Protein AF-A0AAV5T9Y4-F1 (afdb_monomer_lite)

InterPro domains:
  IPR001019 Guanine nucleotide binding protein, alpha subunit [PTHR10218] (22-73)
  IPR027417 P-loop containing nucleoside triphosphate hydrolase [G3DSA:3.40.50.300] (12-73)
  IPR027417 P-loop containing nucleoside triphosphate hydrolase [SSF52540] (22-67)

Foldseek 3Di:
DDDDDPPPVDDDPPPPPPPDPPPDVVVVVVVVVVVCCVDPVCVVPDDDDDPPPPVVCVVCCVVDPCCVPDPPD

Sequence (73 aa):
IKPVLHQDLFPPIAEAQKPAKMPNRLRDSAQLFGEMLRSKFLTSSAFILFLNKKDLFWKKLPTHALDRYIGGY

pLDDT: mean 82.11, std 17.57, range [47.53, 97.38]

Secondary structure (DSSP, 8-state):
-PPPPGGGSS--------------HHHHHHHHHHHHHT-TTSTT---------HHHHHHHTTTS-GGGTSTT-

Radius of gyration: 23.93 Å; chains: 1; bounding box: 42×62×48 Å

Organism: NCBI:txid358040

Structure (mmCIF, N/CA/C/O backbone):
data_AF-A0AAV5T9Y4-F1
#
_entry.id   AF-A0AAV5T9Y4-F1
#
loop_
_atom_site.group_PDB
_atom_site.id
_atom_site.type_symbol
_atom_site.label_atom_id
_atom_site.label_alt_id
_atom_site.label_comp_id
_atom_site.label_asym_id
_atom_site.label_entity_id
_atom_site.label_seq_id
_atom_site.pdbx_PDB_ins_code
_atom_site.Cartn_x
_atom_site.Cartn_y
_atom_site.Cartn_z
_atom_site.occupancy
_atom_site.B_iso_or_equiv
_atom_site.auth_seq_id
_atom_site.auth_comp_id
_atom_site.auth_asym_id
_atom_site.auth_atom_id
_atom_site.pdbx_PDB_model_num
ATOM 1 N N . ILE A 1 1 ? 24.332 49.455 -32.401 1.00 50.88 1 ILE A N 1
ATOM 2 C CA . ILE A 1 1 ? 23.443 49.000 -31.306 1.00 50.88 1 ILE A CA 1
ATOM 3 C C . ILE A 1 1 ? 23.537 47.477 -31.287 1.00 50.88 1 ILE A C 1
ATOM 5 O O . ILE A 1 1 ? 23.155 46.865 -32.275 1.00 50.88 1 ILE A O 1
ATOM 9 N N . LYS A 1 2 ? 24.190 46.875 -30.284 1.00 47.53 2 LYS A N 1
ATOM 10 C CA . LYS A 1 2 ? 24.338 45.408 -30.205 1.00 47.53 2 LYS A CA 1
ATOM 11 C C . LYS A 1 2 ? 23.014 44.809 -29.704 1.00 47.53 2 LYS A C 1
ATOM 13 O O . LYS A 1 2 ? 22.483 45.353 -28.737 1.00 47.53 2 LYS A O 1
ATOM 18 N N . PRO A 1 3 ? 22.464 43.757 -30.333 1.00 55.81 3 PRO A N 1
ATOM 19 C CA . PRO A 1 3 ? 21.218 43.159 -29.874 1.00 55.81 3 PRO A CA 1
ATOM 20 C C . PRO A 1 3 ? 21.475 42.385 -28.577 1.00 55.81 3 PRO A C 1
ATOM 22 O O . PRO A 1 3 ? 22.419 41.602 -28.488 1.00 55.81 3 PRO A O 1
ATOM 25 N N . VAL A 1 4 ? 20.654 42.643 -27.563 1.00 60.19 4 VAL A N 1
ATOM 26 C CA . VAL A 1 4 ? 20.691 41.927 -26.285 1.00 60.19 4 VAL A CA 1
ATOM 27 C C . VAL A 1 4 ? 20.069 40.551 -26.507 1.00 60.19 4 VAL A C 1
ATOM 29 O O . VAL A 1 4 ? 18.932 40.442 -26.967 1.00 60.19 4 VAL A O 1
ATOM 32 N N . LEU A 1 5 ? 20.837 39.496 -26.237 1.00 63.38 5 LEU A N 1
ATOM 33 C CA . LEU A 1 5 ? 20.372 38.118 -26.332 1.00 63.38 5 LEU A CA 1
ATOM 34 C C . LEU A 1 5 ? 19.412 37.851 -25.161 1.00 63.38 5 LEU A C 1
ATOM 36 O O . LEU A 1 5 ? 19.762 38.068 -24.007 1.00 63.38 5 LEU A O 1
ATOM 40 N N . HIS A 1 6 ? 18.206 37.366 -25.452 1.00 57.66 6 HIS A N 1
ATOM 41 C CA . HIS A 1 6 ? 17.110 37.115 -24.499 1.00 57.66 6 HIS A CA 1
ATOM 42 C C . HIS A 1 6 ? 17.380 35.990 -23.466 1.00 57.66 6 HIS A C 1
ATOM 44 O O . HIS A 1 6 ? 16.438 35.440 -22.897 1.00 57.66 6 HIS A O 1
ATOM 50 N N . GLN A 1 7 ? 18.639 35.603 -23.241 1.00 55.94 7 GLN A N 1
ATOM 51 C CA . GLN A 1 7 ? 19.010 34.479 -22.373 1.00 55.94 7 GLN A CA 1
ATOM 52 C C . GLN A 1 7 ? 19.079 34.839 -20.880 1.00 55.94 7 GLN A C 1
ATOM 54 O O . GLN A 1 7 ? 19.085 33.932 -20.057 1.00 55.94 7 GLN A O 1
ATOM 59 N N . ASP A 1 8 ? 19.029 36.127 -20.524 1.00 55.19 8 ASP A N 1
ATOM 60 C CA . ASP A 1 8 ? 19.187 36.584 -19.132 1.00 55.19 8 ASP A CA 1
ATOM 61 C C . ASP A 1 8 ? 17.855 36.869 -18.403 1.00 55.19 8 ASP A C 1
ATOM 63 O O . ASP A 1 8 ? 17.849 37.258 -17.237 1.00 55.19 8 ASP A O 1
ATOM 67 N N . LEU A 1 9 ? 16.707 36.703 -19.073 1.00 59.19 9 LEU A N 1
ATOM 68 C CA . LEU A 1 9 ? 15.382 37.044 -18.519 1.00 59.19 9 LEU A CA 1
ATOM 69 C C . LEU A 1 9 ? 14.720 35.917 -17.721 1.00 59.19 9 LEU A C 1
ATOM 71 O O . LEU A 1 9 ? 13.744 36.162 -17.013 1.00 59.19 9 LEU A O 1
ATOM 75 N N . PHE A 1 10 ? 15.246 34.699 -17.811 1.00 58.97 10 PHE A N 1
ATOM 76 C CA . PHE A 1 10 ? 14.743 33.559 -17.060 1.00 58.97 10 PHE A CA 1
ATOM 77 C C . PHE A 1 10 ? 15.917 32.921 -16.322 1.00 58.97 10 PHE A C 1
ATOM 79 O O . PHE A 1 10 ? 16.862 32.488 -16.984 1.00 58.97 10 PHE A O 1
ATOM 86 N N . PRO A 1 11 ? 15.898 32.851 -14.976 1.00 58.78 11 PRO A N 1
ATOM 87 C CA . PRO A 1 11 ? 16.881 32.049 -14.265 1.00 58.78 11 PRO A CA 1
ATOM 88 C C . PRO A 1 11 ? 16.857 30.625 -14.842 1.00 58.78 11 PRO A C 1
ATOM 90 O O . PRO A 1 11 ? 15.779 30.162 -15.242 1.00 58.78 11 PRO A O 1
ATOM 93 N N . PRO A 1 12 ? 18.010 29.930 -14.920 1.00 55.28 12 PRO A N 1
ATOM 94 C CA . PRO A 1 12 ? 18.033 28.544 -15.361 1.00 55.28 12 PRO A CA 1
ATOM 95 C C . PRO A 1 12 ? 16.995 27.811 -14.529 1.00 55.28 12 PRO A C 1
ATOM 97 O O . PRO A 1 12 ? 16.989 27.949 -13.306 1.00 55.28 12 PRO A O 1
ATOM 100 N N . ILE A 1 13 ? 16.068 27.136 -15.209 1.00 58.12 13 ILE A N 1
ATOM 101 C CA . ILE A 1 13 ? 14.995 26.362 -14.594 1.00 58.12 13 ILE A CA 1
ATOM 102 C C . ILE A 1 13 ? 15.704 25.421 -13.630 1.00 58.12 13 ILE A C 1
ATOM 104 O O . ILE A 1 13 ? 16.328 24.451 -14.064 1.00 58.12 13 ILE A O 1
ATOM 108 N N . ALA A 1 14 ? 15.716 25.802 -12.351 1.00 53.62 14 ALA A N 1
ATOM 109 C CA . ALA A 1 14 ? 16.397 25.073 -11.307 1.00 53.62 14 ALA A CA 1
ATOM 110 C C . ALA A 1 14 ? 15.899 23.641 -11.418 1.00 53.62 14 ALA A C 1
ATOM 112 O O . ALA A 1 14 ? 14.685 23.432 -11.453 1.00 53.62 14 ALA A O 1
ATOM 113 N N . GLU A 1 15 ? 16.857 22.732 -11.612 1.00 54.31 15 GLU A N 1
ATOM 114 C CA . GLU A 1 15 ? 16.731 21.281 -11.655 1.00 54.31 15 GLU A CA 1
ATOM 115 C C . GLU A 1 15 ? 15.295 20.825 -11.435 1.00 54.31 15 GLU A C 1
ATOM 117 O O . GLU A 1 15 ? 14.809 20.862 -10.305 1.00 54.31 15 GLU A O 1
ATOM 122 N N . ALA A 1 16 ? 14.607 20.441 -12.518 1.00 53.81 16 ALA A N 1
ATOM 123 C CA . ALA A 1 16 ? 13.285 19.840 -12.438 1.00 53.81 16 ALA A CA 1
ATOM 124 C C . ALA A 1 16 ? 13.307 18.805 -11.310 1.00 53.81 16 ALA A C 1
ATOM 126 O O . ALA A 1 16 ? 13.942 17.753 -11.439 1.00 53.81 16 ALA A O 1
ATOM 127 N N . GLN A 1 17 ? 12.700 19.166 -10.174 1.00 52.19 17 GLN A N 1
ATOM 128 C CA . GLN A 1 17 ? 12.719 18.363 -8.965 1.00 52.19 17 GLN A CA 1
ATOM 129 C C . GLN A 1 17 ? 12.236 16.984 -9.385 1.00 52.19 17 GLN A C 1
ATOM 131 O O . GLN A 1 17 ? 11.109 16.854 -9.872 1.00 52.19 17 GLN A O 1
ATOM 136 N N . LYS A 1 18 ? 13.109 15.968 -9.284 1.00 52.38 18 LYS A N 1
ATOM 137 C CA . LYS A 1 18 ? 12.729 14.574 -9.536 1.00 52.38 18 LYS A CA 1
ATOM 138 C C . LYS A 1 18 ? 11.409 14.368 -8.801 1.00 52.38 18 LYS A C 1
ATOM 140 O O . LYS A 1 18 ? 11.409 14.562 -7.582 1.00 52.38 18 LYS A O 1
ATOM 145 N N . PRO A 1 19 ? 10.303 14.041 -9.494 1.00 49.91 19 PRO A N 1
ATOM 146 C CA . PRO A 1 19 ? 9.021 13.920 -8.828 1.00 49.91 19 PRO A CA 1
ATOM 147 C C . PRO A 1 19 ? 9.213 12.935 -7.683 1.00 49.91 19 PRO A C 1
ATOM 149 O O . PRO A 1 19 ? 9.719 11.828 -7.901 1.00 49.91 19 PRO A O 1
ATOM 152 N N . ALA A 1 20 ? 8.909 13.388 -6.462 1.00 59.19 20 ALA A N 1
ATOM 153 C CA . ALA A 1 20 ? 9.014 12.576 -5.262 1.00 59.19 20 ALA A CA 1
ATOM 154 C C . ALA A 1 20 ? 8.403 11.211 -5.578 1.00 59.19 20 ALA A C 1
ATOM 156 O O . ALA A 1 20 ? 7.293 11.140 -6.110 1.00 59.19 20 ALA A O 1
ATOM 157 N N . LYS A 1 21 ? 9.183 10.143 -5.368 1.00 61.09 21 LYS A N 1
ATOM 158 C CA . LYS A 1 21 ? 8.840 8.781 -5.787 1.00 61.09 21 LYS A CA 1
ATOM 159 C C . LYS A 1 21 ? 7.436 8.475 -5.261 1.00 61.09 21 LYS A C 1
ATOM 161 O O . LYS A 1 21 ? 7.272 8.292 -4.058 1.00 61.09 21 LYS A O 1
ATOM 166 N N . MET A 1 22 ? 6.429 8.500 -6.141 1.00 64.50 22 MET A N 1
ATOM 167 C CA . MET A 1 22 ? 5.043 8.335 -5.709 1.00 64.50 22 MET A CA 1
ATOM 168 C C . MET A 1 22 ? 4.927 7.001 -4.960 1.00 64.50 22 MET A C 1
ATOM 170 O O . MET A 1 22 ? 5.431 5.987 -5.461 1.00 64.50 22 MET A O 1
ATOM 174 N N . PRO A 1 23 ? 4.309 6.984 -3.767 1.00 79.44 23 PRO A N 1
ATOM 175 C CA . PRO A 1 23 ? 4.199 5.770 -2.977 1.00 79.44 23 PRO A CA 1
ATOM 176 C C . PRO A 1 23 ? 3.455 4.690 -3.770 1.00 79.44 23 PRO A C 1
ATOM 178 O O . PRO A 1 23 ? 2.530 4.965 -4.539 1.00 79.44 23 PRO A O 1
ATOM 181 N N . ASN A 1 24 ? 3.894 3.437 -3.621 1.00 89.69 24 ASN A N 1
ATOM 182 C CA . ASN A 1 24 ? 3.266 2.305 -4.292 1.00 89.69 24 ASN A CA 1
ATOM 183 C C . ASN A 1 24 ? 1.804 2.194 -3.825 1.00 89.69 24 ASN A C 1
ATOM 185 O O . ASN A 1 24 ? 1.544 1.882 -2.666 1.00 89.69 24 ASN A O 1
ATOM 189 N N . ARG A 1 25 ? 0.856 2.410 -4.746 1.00 92.44 25 ARG A N 1
ATOM 190 C CA . ARG A 1 25 ? -0.587 2.425 -4.449 1.00 92.44 25 ARG A CA 1
ATOM 191 C C . ARG A 1 25 ? -1.107 1.124 -3.831 1.00 92.44 25 ARG A C 1
ATOM 193 O O . ARG A 1 25 ? -2.058 1.162 -3.058 1.00 92.44 25 ARG A O 1
ATOM 200 N N . LEU A 1 26 ? -0.503 -0.021 -4.161 1.00 93.50 26 LEU A N 1
ATOM 201 C CA . LEU A 1 26 ? -0.871 -1.306 -3.561 1.00 93.50 26 LEU A CA 1
ATOM 202 C C . LEU A 1 26 ? -0.447 -1.365 -2.090 1.00 93.50 26 LEU A C 1
ATOM 204 O O . LEU A 1 26 ? -1.225 -1.829 -1.264 1.00 93.50 26 LEU A O 1
ATOM 208 N N . ARG A 1 27 ? 0.751 -0.861 -1.755 1.00 92.12 27 ARG A N 1
ATOM 209 C CA . ARG A 1 27 ? 1.206 -0.782 -0.355 1.00 92.12 27 ARG A CA 1
ATOM 210 C C . ARG A 1 27 ? 0.303 0.122 0.477 1.00 92.12 27 ARG A C 1
ATOM 212 O O . ARG A 1 27 ? -0.075 -0.265 1.574 1.00 92.12 27 ARG A O 1
ATOM 219 N N . ASP A 1 28 ? -0.071 1.269 -0.076 1.00 93.88 28 ASP A N 1
ATOM 220 C CA . ASP A 1 28 ? -0.988 2.214 0.567 1.00 93.88 28 ASP A CA 1
ATOM 221 C C . ASP A 1 28 ? -2.370 1.581 0.821 1.00 93.88 28 ASP A C 1
ATOM 223 O O . ASP A 1 28 ? -2.876 1.575 1.940 1.00 93.88 28 ASP A O 1
ATOM 227 N N . SER A 1 29 ? -2.926 0.898 -0.187 1.00 95.19 29 SER A N 1
ATOM 228 C CA . SER A 1 29 ? -4.202 0.176 -0.050 1.00 95.19 29 SER A CA 1
ATOM 229 C C . SER A 1 29 ? -4.137 -0.948 0.994 1.00 95.19 29 SER A C 1
ATOM 231 O O . SER A 1 29 ? -5.092 -1.158 1.740 1.00 95.19 29 SER A O 1
ATOM 233 N N . ALA A 1 30 ? -3.015 -1.674 1.066 1.00 94.12 30 ALA A N 1
ATOM 234 C CA . ALA A 1 30 ? -2.808 -2.727 2.058 1.00 94.12 30 ALA A CA 1
ATOM 235 C C . ALA A 1 30 ? -2.683 -2.163 3.482 1.00 94.12 30 ALA A C 1
ATOM 237 O O . ALA A 1 30 ? -3.248 -2.735 4.416 1.00 94.12 30 ALA A O 1
ATOM 238 N N . GLN A 1 31 ? -1.987 -1.033 3.649 1.00 95.12 31 GLN A N 1
ATOM 239 C CA . GLN A 1 31 ? -1.900 -0.337 4.931 1.00 95.12 31 GLN A CA 1
ATOM 240 C C . GLN A 1 31 ? -3.286 0.112 5.401 1.00 95.12 31 GLN A C 1
ATOM 242 O O . GLN A 1 31 ? -3.672 -0.213 6.525 1.00 95.12 31 GLN A O 1
ATOM 247 N N . LEU A 1 32 ? -4.051 0.772 4.527 1.00 95.25 32 LEU A N 1
ATOM 248 C CA . LEU A 1 32 ? -5.405 1.229 4.830 1.00 95.25 32 LEU A CA 1
ATOM 249 C C . LEU A 1 32 ? -6.318 0.066 5.232 1.00 95.25 32 LEU A C 1
ATOM 251 O O . LEU A 1 32 ? -7.019 0.141 6.239 1.00 95.25 32 LEU A O 1
ATOM 255 N N . PHE A 1 33 ? -6.278 -1.044 4.491 1.00 96.56 33 PHE A N 1
ATOM 256 C CA . PHE A 1 33 ? -7.057 -2.227 4.850 1.00 96.56 33 PHE A CA 1
ATOM 257 C C . PHE A 1 33 ? -6.641 -2.785 6.221 1.00 96.56 33 PHE A C 1
ATOM 259 O O . PHE A 1 33 ? -7.495 -3.130 7.034 1.00 96.56 33 PHE A O 1
ATOM 266 N N . GLY A 1 3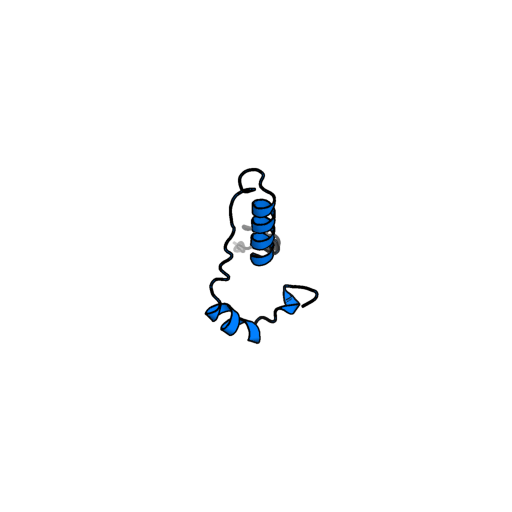4 ? -5.342 -2.802 6.532 1.00 95.38 34 GLY A N 1
ATOM 267 C CA . GLY A 1 34 ? -4.848 -3.189 7.855 1.00 95.38 34 GLY A CA 1
ATOM 268 C C . GLY A 1 34 ? -5.313 -2.262 8.985 1.00 95.38 34 GLY A C 1
ATOM 269 O O . GLY A 1 34 ? -5.598 -2.729 10.087 1.00 95.38 34 GLY A O 1
ATOM 270 N N . GLU A 1 35 ? -5.417 -0.958 8.733 1.00 96.31 35 GLU A N 1
ATOM 271 C CA . GLU A 1 35 ? -5.992 0.007 9.680 1.00 96.31 3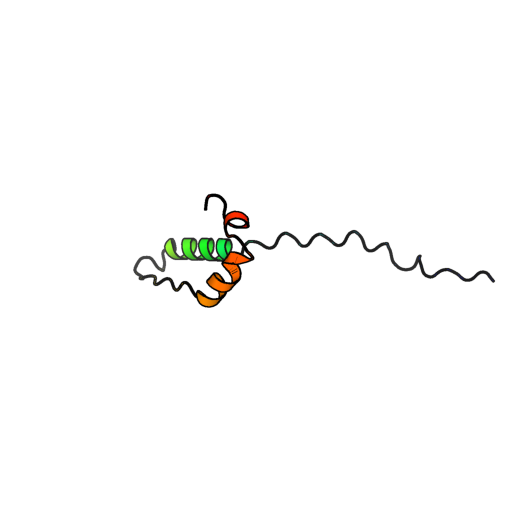5 GLU A CA 1
ATOM 272 C C . GLU A 1 35 ? -7.491 -0.235 9.893 1.00 96.31 35 GLU A C 1
ATOM 274 O O . GLU A 1 35 ? -7.953 -0.218 11.035 1.00 96.31 35 GLU A O 1
ATOM 279 N N . MET A 1 36 ? -8.232 -0.561 8.829 1.00 96.12 36 MET A N 1
ATOM 280 C CA . MET A 1 36 ? -9.647 -0.936 8.922 1.00 96.12 36 MET A CA 1
ATOM 281 C C . MET A 1 36 ? -9.851 -2.195 9.771 1.00 96.12 36 MET A C 1
ATOM 283 O O . MET A 1 36 ? -10.728 -2.201 10.633 1.00 96.12 36 MET A O 1
ATOM 287 N N . LEU A 1 37 ? -9.013 -3.223 9.596 1.00 95.12 37 LEU A N 1
ATOM 288 C CA . LEU A 1 37 ? -9.075 -4.457 10.394 1.00 95.12 37 LEU A CA 1
ATOM 289 C C . LEU A 1 37 ? -8.816 -4.222 11.890 1.00 95.12 37 LEU A C 1
ATOM 291 O O . LEU A 1 37 ? -9.322 -4.965 12.726 1.00 95.12 37 LEU A O 1
ATOM 295 N N . ARG A 1 38 ? -8.033 -3.195 12.241 1.00 95.06 38 ARG A N 1
ATOM 296 C CA . ARG A 1 38 ? -7.744 -2.815 13.636 1.00 95.06 38 ARG A CA 1
ATOM 297 C C . 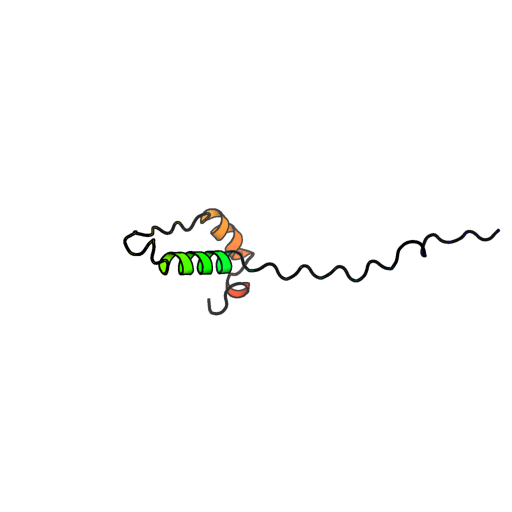ARG A 1 38 ? -8.714 -1.772 14.193 1.00 95.06 38 ARG A C 1
ATOM 299 O O . ARG A 1 38 ? -8.572 -1.354 15.343 1.00 95.06 38 ARG A O 1
ATOM 306 N N . SER A 1 39 ? -9.679 -1.318 13.398 1.00 95.94 39 SER A N 1
ATOM 307 C CA . SER A 1 39 ? -10.636 -0.309 13.830 1.00 95.94 39 SER A CA 1
ATOM 308 C C . SER A 1 39 ? -11.574 -0.878 14.890 1.00 95.94 39 SER A C 1
ATOM 310 O O . SER A 1 39 ? -12.355 -1.788 14.621 1.00 95.94 39 SER A O 1
ATOM 312 N N . LYS A 1 40 ? -11.582 -0.256 16.076 1.00 96.44 40 LYS A N 1
ATOM 313 C CA . LYS A 1 40 ? -12.510 -0.592 17.172 1.00 96.44 40 LYS A CA 1
ATOM 314 C C . LYS A 1 40 ? -13.989 -0.522 16.769 1.00 96.44 40 LYS A C 1
ATOM 316 O O . LYS A 1 40 ? -14.830 -1.155 17.400 1.00 96.44 40 LYS A O 1
ATOM 321 N N . PHE A 1 41 ? -14.301 0.239 15.720 1.00 95.88 41 PHE A N 1
ATOM 322 C CA . PHE A 1 41 ? -15.658 0.422 15.208 1.00 95.88 41 PHE A CA 1
ATOM 323 C C . PHE A 1 41 ? -16.107 -0.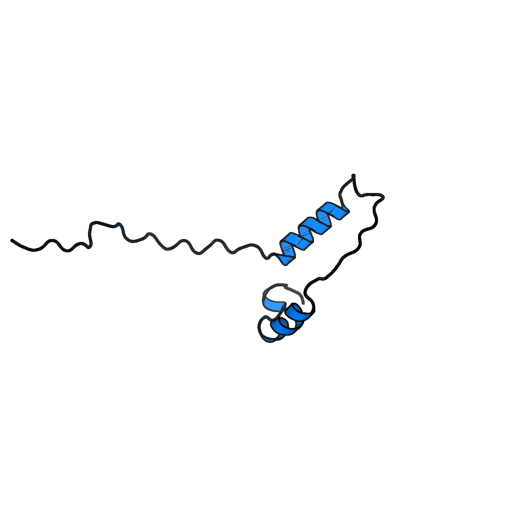703 14.268 1.00 95.88 41 PHE A C 1
ATOM 325 O O . PHE A 1 41 ? -17.302 -0.860 14.049 1.00 95.88 41 PHE A O 1
ATOM 332 N N . LEU A 1 42 ? -15.169 -1.480 13.717 1.00 94.88 42 LEU A N 1
ATOM 333 C CA . LEU A 1 42 ? -15.446 -2.553 12.755 1.00 94.88 42 LEU A CA 1
ATOM 334 C C . LEU A 1 42 ? -15.228 -3.951 13.357 1.00 94.88 42 LEU A C 1
ATOM 336 O O . LEU A 1 42 ? -15.285 -4.941 12.639 1.00 94.88 42 LEU A O 1
ATOM 340 N N . THR A 1 43 ? -15.023 -4.046 14.675 1.00 91.69 43 THR A N 1
ATOM 341 C CA . THR A 1 43 ? -14.673 -5.289 15.387 1.00 91.69 43 THR A CA 1
ATOM 342 C C . THR A 1 43 ? -15.687 -6.422 15.193 1.00 91.69 43 THR A C 1
ATOM 344 O O . THR A 1 43 ? -15.305 -7.586 15.148 1.00 91.69 43 THR A O 1
ATOM 347 N N . SER A 1 44 ? -16.980 -6.103 15.074 1.00 94.62 44 SER A N 1
ATOM 348 C CA . SER A 1 44 ? -18.052 -7.086 14.842 1.00 94.62 44 SER A CA 1
ATOM 349 C C . SER A 1 44 ? -18.443 -7.233 13.368 1.00 94.62 44 SER A C 1
ATOM 351 O O . SER A 1 44 ? -19.371 -7.976 13.048 1.00 94.62 44 SER A O 1
ATOM 353 N N . SER A 1 45 ? -17.777 -6.512 12.465 1.00 95.38 45 SER A N 1
ATOM 354 C CA . SER A 1 45 ? -18.096 -6.515 11.038 1.00 95.38 45 SER A CA 1
ATOM 355 C C . SER A 1 45 ? -17.294 -7.580 10.297 1.00 95.38 45 SER A C 1
ATOM 357 O O . SER A 1 45 ? -16.108 -7.782 10.551 1.00 95.38 45 SER A O 1
ATOM 359 N N . ALA A 1 46 ? -17.931 -8.236 9.329 1.00 94.88 46 ALA A N 1
ATOM 360 C CA . ALA A 1 46 ? -17.231 -9.094 8.384 1.00 94.88 46 ALA A CA 1
ATOM 361 C C . ALA A 1 46 ? -16.611 -8.253 7.259 1.00 94.88 46 ALA A C 1
ATOM 363 O O . ALA A 1 46 ? -17.222 -7.301 6.771 1.00 94.88 46 ALA A O 1
ATOM 364 N N . PHE A 1 47 ? -15.419 -8.642 6.810 1.00 95.62 47 PHE A N 1
ATOM 365 C CA . PHE A 1 47 ? -14.752 -8.030 5.664 1.00 95.62 47 PHE A CA 1
ATOM 366 C C . PHE A 1 47 ? -14.754 -8.993 4.481 1.00 95.62 47 PHE A C 1
ATOM 368 O O . PHE A 1 47 ? -14.368 -10.153 4.611 1.00 95.62 47 PHE A O 1
ATOM 375 N N . ILE A 1 48 ? -15.142 -8.490 3.311 1.00 96.00 48 ILE A N 1
ATOM 376 C CA . ILE A 1 48 ? -15.029 -9.204 2.038 1.00 96.00 48 ILE A CA 1
ATOM 377 C C . ILE A 1 48 ? -14.033 -8.433 1.174 1.00 96.00 48 ILE A C 1
ATOM 379 O O . ILE A 1 48 ? -14.235 -7.253 0.890 1.00 96.00 48 ILE A O 1
ATOM 383 N N . LEU A 1 49 ? -12.947 -9.092 0.767 1.00 96.56 49 LEU A N 1
ATOM 384 C CA . LEU A 1 49 ? -11.900 -8.486 -0.052 1.00 96.56 49 LEU A CA 1
ATOM 385 C C . LEU A 1 49 ? -12.115 -8.812 -1.532 1.00 96.56 49 LEU A C 1
ATOM 387 O O . LEU A 1 49 ? -11.956 -9.954 -1.959 1.00 96.56 49 LEU A O 1
ATOM 391 N N . PHE A 1 50 ? -12.404 -7.786 -2.330 1.00 97.38 50 PHE A N 1
ATOM 392 C CA . PHE A 1 50 ? -12.475 -7.906 -3.784 1.00 97.38 50 PHE A CA 1
ATOM 393 C C . PHE A 1 50 ? -11.152 -7.492 -4.429 1.00 97.38 50 PHE A C 1
ATOM 395 O O . PHE A 1 50 ? -10.807 -6.309 -4.489 1.00 97.38 50 PHE A O 1
ATOM 402 N N . LEU A 1 51 ? -10.418 -8.468 -4.963 1.00 96.88 51 LEU A N 1
ATOM 403 C CA . LEU A 1 51 ? -9.219 -8.220 -5.767 1.00 96.88 51 LEU A CA 1
ATOM 404 C C . LEU A 1 51 ? -9.616 -7.851 -7.206 1.00 96.88 51 LEU A C 1
ATOM 406 O O . LEU A 1 51 ? -9.639 -8.682 -8.116 1.00 96.88 51 LEU A O 1
ATOM 410 N N . ASN A 1 52 ? -9.975 -6.582 -7.390 1.00 94.50 52 ASN A N 1
ATOM 411 C CA . ASN A 1 52 ? -10.474 -6.050 -8.656 1.00 94.50 52 ASN A CA 1
ATOM 412 C C . ASN A 1 52 ? -9.378 -5.898 -9.727 1.00 94.50 52 ASN A C 1
ATOM 414 O O . ASN A 1 52 ? -8.199 -5.734 -9.422 1.00 94.50 52 ASN A O 1
ATOM 418 N N . LYS A 1 53 ? -9.800 -5.865 -11.003 1.00 96.25 53 LYS A N 1
ATOM 419 C CA . LYS A 1 53 ? -8.942 -5.692 -12.199 1.00 96.25 53 LYS A CA 1
ATOM 420 C C . LYS A 1 53 ? -7.990 -6.862 -12.477 1.00 96.25 53 LYS A C 1
ATOM 422 O O . LYS A 1 53 ? -6.874 -6.664 -12.963 1.00 96.25 53 LYS A O 1
ATOM 427 N N . LYS A 1 54 ? -8.434 -8.089 -12.186 1.00 96.75 54 LYS A N 1
ATOM 428 C CA . LYS A 1 54 ? -7.674 -9.322 -12.455 1.00 96.75 54 LYS A CA 1
ATOM 429 C C . LYS A 1 54 ? -7.221 -9.409 -13.918 1.00 96.75 54 LYS A C 1
ATOM 431 O O . LYS A 1 54 ? -6.086 -9.777 -14.193 1.00 96.75 54 LYS A O 1
ATOM 436 N N . ASP A 1 55 ? -8.091 -9.041 -14.852 1.00 97.06 55 ASP A N 1
ATOM 437 C CA . ASP A 1 55 ? -7.813 -8.998 -16.289 1.00 97.06 55 ASP A CA 1
ATOM 438 C C . ASP A 1 55 ? -6.628 -8.075 -16.628 1.00 97.06 55 ASP A C 1
ATOM 440 O O . ASP A 1 55 ? -5.725 -8.463 -17.370 1.00 97.06 55 ASP A O 1
ATOM 444 N N . LEU A 1 56 ? -6.587 -6.877 -16.039 1.00 96.81 56 LEU A N 1
ATOM 445 C CA . LEU A 1 56 ? -5.502 -5.921 -16.241 1.00 96.81 56 LEU A CA 1
ATOM 446 C C . LEU A 1 56 ? -4.203 -6.394 -15.586 1.00 96.81 56 LEU A C 1
ATOM 448 O O . LEU A 1 56 ? -3.130 -6.174 -16.148 1.00 96.81 56 LEU A O 1
ATOM 452 N N . PHE A 1 57 ? -4.290 -7.032 -14.417 1.00 95.56 57 PHE A N 1
ATOM 453 C CA . PHE A 1 57 ? -3.130 -7.598 -13.732 1.00 95.56 57 PHE A CA 1
ATOM 454 C C . PHE A 1 57 ? -2.432 -8.644 -14.609 1.00 95.56 57 PHE A C 1
ATOM 456 O O . PHE A 1 57 ? -1.236 -8.515 -14.864 1.00 95.56 57 PHE A O 1
ATOM 463 N N . TRP A 1 58 ? -3.185 -9.597 -15.169 1.00 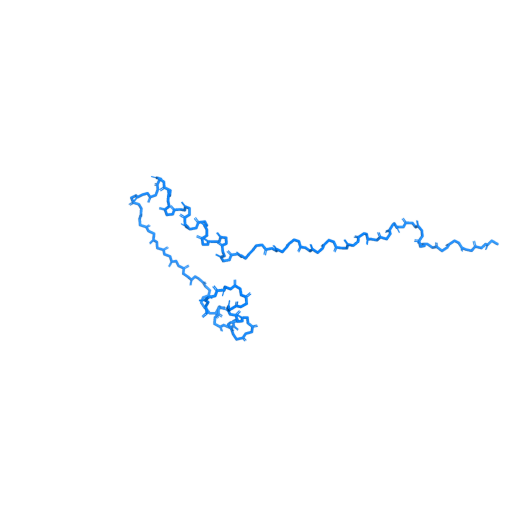95.88 58 TRP A N 1
ATOM 464 C CA . TRP A 1 58 ? -2.628 -10.621 -16.062 1.00 95.88 58 TRP A CA 1
ATOM 465 C C . TRP A 1 58 ? -1.976 -10.037 -17.313 1.00 95.88 58 TRP A C 1
ATOM 467 O O . TRP A 1 58 ? -0.915 -10.498 -17.718 1.00 95.88 58 TRP A O 1
ATOM 477 N N . LYS A 1 59 ? -2.566 -8.990 -17.901 1.00 97.00 59 LYS A N 1
ATOM 478 C CA . LYS A 1 59 ? -1.981 -8.304 -19.066 1.00 97.00 59 LYS A CA 1
ATOM 479 C C . LYS A 1 59 ? -0.677 -7.576 -18.734 1.00 97.00 59 LYS A C 1
ATOM 481 O O . LYS A 1 59 ? 0.172 -7.429 -19.605 1.00 97.00 59 LYS A O 1
ATOM 486 N N . LYS A 1 60 ? -0.530 -7.094 -17.496 1.00 95.50 60 LYS A N 1
ATOM 487 C CA . LYS A 1 60 ? 0.629 -6.309 -17.048 1.00 95.50 60 LYS A CA 1
ATOM 488 C C . LYS A 1 60 ? 1.759 -7.150 -16.477 1.00 95.50 60 LYS A C 1
ATOM 490 O O . LYS A 1 60 ? 2.895 -6.698 -16.519 1.00 95.50 60 LYS A O 1
ATOM 495 N N . LEU A 1 61 ? 1.471 -8.339 -15.958 1.00 93.81 61 LEU A N 1
ATOM 496 C CA . LEU A 1 61 ? 2.469 -9.189 -15.312 1.00 93.81 61 LEU A CA 1
ATOM 497 C C . LEU A 1 61 ? 3.695 -9.500 -16.202 1.00 93.81 61 LEU A C 1
ATOM 499 O O . LEU A 1 61 ? 4.808 -9.418 -15.687 1.00 93.81 61 LEU A O 1
ATOM 503 N N . PRO A 1 62 ? 3.556 -9.757 -17.523 1.00 93.88 62 PRO A N 1
ATOM 504 C CA . PRO A 1 62 ? 4.710 -10.018 -18.387 1.00 93.88 62 PRO A CA 1
ATOM 505 C C . PRO A 1 62 ? 5.623 -8.801 -18.590 1.00 93.88 62 PRO A C 1
ATOM 507 O O . P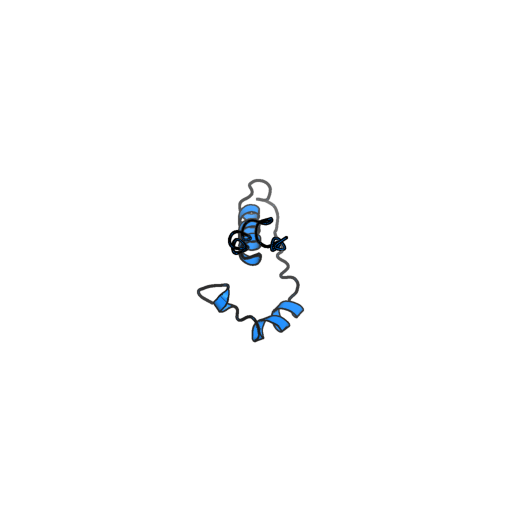RO A 1 62 ? 6.828 -8.954 -18.761 1.00 93.88 62 PRO A O 1
ATOM 510 N N . THR A 1 63 ? 5.067 -7.584 -18.588 1.00 95.25 63 THR A N 1
ATOM 511 C CA . THR A 1 63 ? 5.824 -6.340 -18.829 1.00 95.25 63 THR A CA 1
ATOM 512 C C . THR A 1 63 ? 6.275 -5.663 -17.535 1.00 95.25 63 THR A C 1
ATOM 514 O O . THR A 1 63 ? 7.228 -4.882 -17.524 1.00 95.25 63 THR A O 1
ATOM 517 N N . HIS A 1 64 ? 5.580 -5.942 -16.436 1.00 92.19 64 HIS A N 1
ATOM 518 C CA . HIS A 1 64 ? 5.794 -5.378 -15.112 1.00 92.19 64 HIS A CA 1
ATOM 519 C C . HIS A 1 64 ? 5.901 -6.516 -14.099 1.00 92.19 64 HIS A C 1
ATOM 521 O O . HIS A 1 64 ? 4.949 -6.818 -13.379 1.00 92.19 64 HIS A O 1
ATOM 527 N N . ALA A 1 65 ? 7.079 -7.138 -14.066 1.00 90.62 65 ALA A N 1
ATOM 528 C CA . ALA A 1 65 ? 7.392 -8.197 -13.120 1.00 90.62 65 ALA A CA 1
ATOM 529 C C . ALA A 1 65 ? 7.214 -7.714 -11.667 1.00 90.62 65 ALA A C 1
ATOM 531 O O . ALA A 1 65 ? 7.522 -6.565 -11.329 1.00 90.62 65 ALA A O 1
ATOM 532 N N . LEU A 1 66 ? 6.632 -8.579 -10.834 1.00 90.44 66 LEU A N 1
ATOM 533 C CA . LEU A 1 66 ? 6.155 -8.221 -9.498 1.00 90.44 66 LEU A CA 1
ATOM 534 C C . LEU A 1 66 ? 7.302 -8.005 -8.497 1.00 90.44 66 LEU A C 1
ATOM 536 O O . LEU A 1 66 ? 7.206 -7.125 -7.639 1.00 90.44 66 LEU A O 1
ATOM 540 N N . ASP A 1 67 ? 8.398 -8.740 -8.672 1.00 90.62 67 ASP A N 1
ATOM 541 C CA . ASP A 1 67 ? 9.667 -8.648 -7.935 1.00 90.62 67 ASP A CA 1
ATOM 542 C C . ASP A 1 67 ? 10.230 -7.215 -7.883 1.00 90.62 67 ASP A C 1
ATOM 544 O O . ASP A 1 67 ? 10.747 -6.764 -6.859 1.00 90.62 67 ASP A O 1
ATOM 548 N N . ARG A 1 68 ? 10.049 -6.439 -8.959 1.00 89.00 68 ARG A N 1
ATOM 549 C CA . ARG A 1 68 ? 10.479 -5.032 -9.042 1.00 89.00 68 ARG A CA 1
ATOM 550 C C . ARG A 1 68 ? 9.738 -4.108 -8.076 1.00 89.00 68 ARG A C 1
ATOM 552 O O . ARG A 1 68 ? 10.215 -3.007 -7.797 1.00 89.00 68 ARG A O 1
ATOM 559 N N . TYR A 1 69 ? 8.562 -4.515 -7.600 1.00 89.19 69 TYR A N 1
ATOM 560 C CA . TYR A 1 69 ? 7.682 -3.699 -6.759 1.00 89.19 69 TYR A CA 1
ATOM 561 C C . TYR A 1 69 ? 7.482 -4.283 -5.355 1.00 89.19 69 TYR A C 1
ATOM 563 O O . TYR A 1 69 ? 7.205 -3.527 -4.416 1.00 89.19 69 TYR A O 1
ATOM 571 N N . ILE A 1 70 ? 7.613 -5.602 -5.202 1.00 88.00 70 ILE A N 1
ATOM 572 C CA . ILE A 1 70 ? 7.406 -6.342 -3.957 1.00 88.00 70 ILE A CA 1
ATOM 573 C C . ILE A 1 70 ? 8.623 -7.244 -3.738 1.00 88.00 70 ILE A C 1
ATOM 575 O O . ILE A 1 70 ? 8.792 -8.241 -4.427 1.00 88.00 70 ILE A O 1
ATOM 579 N N . GLY A 1 71 ? 9.477 -6.889 -2.776 1.00 85.25 71 GLY A N 1
ATOM 580 C CA . GLY A 1 71 ? 10.613 -7.732 -2.405 1.00 85.25 71 GLY A CA 1
ATOM 581 C C . GLY A 1 71 ? 10.153 -8.996 -1.676 1.00 85.25 71 GLY A C 1
ATOM 582 O O . GLY A 1 71 ? 9.284 -8.908 -0.809 1.00 85.25 71 GLY A O 1
ATOM 583 N N . GLY A 1 72 ? 10.751 -10.141 -2.012 1.00 82.25 72 GLY A N 1
ATOM 584 C CA . GLY A 1 72 ? 10.435 -11.441 -1.406 1.00 82.25 72 GLY A CA 1
ATOM 585 C C . GLY A 1 72 ? 9.295 -12.215 -2.079 1.00 82.25 72 GLY A C 1
ATOM 586 O O . GLY A 1 72 ? 8.830 -13.194 -1.502 1.00 82.25 72 GLY A O 1
ATOM 587 N N . TYR A 1 73 ? 8.847 -11.766 -3.257 1.00 72.69 73 TYR A N 1
ATOM 588 C CA . TYR A 1 73 ? 8.055 -12.558 -4.204 1.00 72.69 73 TYR A CA 1
ATOM 589 C C . TYR A 1 73 ? 8.984 -13.368 -5.109 1.00 72.69 73 TYR A C 1
ATOM 591 O O . TYR A 1 73 ? 8.668 -14.550 -5.360 1.00 72.69 73 TYR A O 1
#